Protein AF-A0A6J7IAM1-F1 (afdb_monomer_lite)

Radius of gyration: 19.01 Å; chains: 1; bounding box: 42×22×53 Å

Organism: NCBI:txid449393

pLDDT: mean 86.46, std 9.17, range [41.44, 95.38]

Sequence 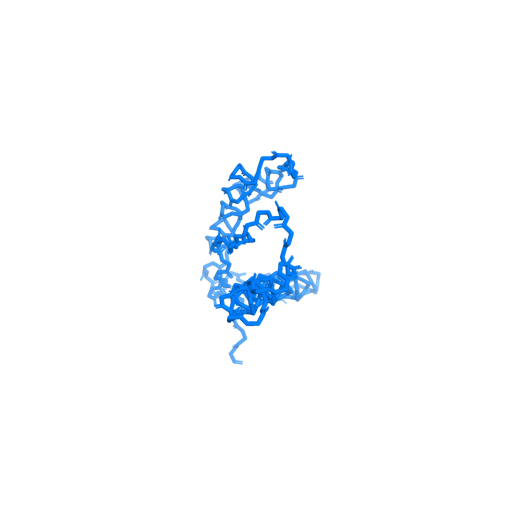(116 aa):
MLLADAAHRARMATDADDLARSHAESDLTAALDAALEYPDDVAEVRSVPSGAELLDELDAAIRRVELSRRFLNDAVRACRQVRGQRAARWFWLAGRTALPNSWEMDDTPPRGLSPR

Foldseek 3Di:
DQLVVLVVQLVPDDPVDLPSNQVSVQSNLVVQQVVQQDLVVLVVLCVDVVSVVVLVVVVVVLVVVVVVLVVQQVVLVVQVVVCPDPVCVVVVVVPPDDRDDRRDHDSDHHPNSDDD

Structure (mmCIF, N/CA/C/O backbone):
data_AF-A0A6J7IAM1-F1
#
_entry.id   AF-A0A6J7IAM1-F1
#
loop_
_atom_site.group_PDB
_atom_site.id
_atom_site.type_symbol
_atom_site.label_atom_id
_atom_site.label_alt_id
_atom_site.label_comp_id
_atom_site.label_asym_id
_atom_site.label_entity_id
_atom_site.label_seq_id
_atom_site.pdbx_PDB_ins_code
_atom_site.Cartn_x
_atom_site.Cartn_y
_atom_site.Cartn_z
_atom_site.occupancy
_atom_site.B_iso_or_equiv
_atom_site.auth_seq_id
_atom_site.auth_comp_id
_atom_site.auth_asym_id
_atom_site.auth_atom_id
_atom_site.pdbx_PDB_model_num
ATOM 1 N N . MET A 1 1 ? 17.248 7.797 -10.279 1.00 68.19 1 MET A N 1
ATOM 2 C CA . MET A 1 1 ? 17.534 8.517 -9.014 1.00 68.19 1 MET A CA 1
ATOM 3 C C . MET A 1 1 ? 16.286 8.610 -8.136 1.00 68.19 1 MET A C 1
ATOM 5 O O . MET A 1 1 ? 16.372 8.191 -6.995 1.00 68.19 1 MET A O 1
ATOM 9 N N . LEU A 1 2 ? 15.130 9.041 -8.665 1.00 88.50 2 LEU A N 1
ATOM 10 C CA . LEU A 1 2 ? 13.865 9.137 -7.910 1.00 88.50 2 LEU A CA 1
ATOM 11 C C . LEU A 1 2 ? 13.411 7.808 -7.264 1.00 88.50 2 LEU A C 1
ATOM 13 O O . LEU A 1 2 ? 13.169 7.771 -6.065 1.00 88.50 2 LEU A O 1
ATOM 17 N N . LEU A 1 3 ? 13.358 6.711 -8.032 1.00 89.94 3 LEU A N 1
ATOM 18 C CA . LEU A 1 3 ? 12.912 5.404 -7.524 1.00 89.94 3 LEU A CA 1
ATOM 19 C C . LEU A 1 3 ? 13.815 4.853 -6.408 1.00 89.94 3 LEU A C 1
ATOM 21 O O . LEU A 1 3 ? 13.327 4.383 -5.388 1.00 89.94 3 LEU A O 1
ATOM 25 N N . ALA A 1 4 ? 15.136 4.936 -6.585 1.00 92.62 4 ALA A N 1
ATOM 26 C CA . ALA A 1 4 ? 16.095 4.462 -5.588 1.00 92.62 4 ALA A CA 1
ATOM 27 C C . ALA A 1 4 ? 16.004 5.256 -4.272 1.00 92.62 4 ALA A C 1
ATOM 29 O O . ALA A 1 4 ? 16.098 4.669 -3.197 1.00 92.62 4 ALA A O 1
ATOM 30 N N . ASP A 1 5 ? 15.789 6.572 -4.356 1.00 94.38 5 ASP A N 1
ATOM 31 C CA . ASP A 1 5 ? 15.579 7.426 -3.186 1.00 94.38 5 ASP A CA 1
ATOM 32 C C . ASP A 1 5 ? 14.259 7.102 -2.470 1.00 94.38 5 ASP A C 1
ATOM 34 O O . ASP A 1 5 ? 14.254 6.899 -1.256 1.00 94.38 5 ASP A O 1
ATOM 38 N N . ALA A 1 6 ? 13.156 6.959 -3.213 1.00 93.50 6 ALA A N 1
ATOM 39 C CA . ALA A 1 6 ? 11.867 6.563 -2.647 1.00 93.50 6 ALA A CA 1
ATOM 40 C C . ALA A 1 6 ? 11.942 5.183 -1.966 1.00 93.50 6 ALA A C 1
ATOM 42 O O . ALA A 1 6 ? 11.474 5.019 -0.841 1.00 93.50 6 ALA A O 1
ATOM 43 N N . ALA A 1 7 ? 12.623 4.214 -2.588 1.00 93.06 7 ALA A N 1
ATOM 44 C CA . ALA A 1 7 ? 12.838 2.888 -2.011 1.00 93.06 7 ALA A CA 1
ATOM 45 C C . ALA A 1 7 ? 13.681 2.947 -0.731 1.00 93.06 7 ALA A C 1
ATOM 47 O O . ALA A 1 7 ? 13.387 2.261 0.251 1.00 93.06 7 ALA A O 1
ATOM 48 N N . HIS A 1 8 ? 14.718 3.789 -0.715 1.00 93.06 8 HIS A N 1
ATOM 49 C CA . HIS A 1 8 ? 15.528 4.002 0.476 1.00 93.06 8 HIS A CA 1
ATOM 50 C C . HIS A 1 8 ? 14.705 4.619 1.612 1.00 93.06 8 HIS A C 1
ATOM 52 O O . HIS A 1 8 ? 14.764 4.128 2.738 1.00 93.06 8 HIS A O 1
ATOM 58 N N . ARG A 1 9 ? 13.898 5.645 1.320 1.00 93.25 9 ARG A N 1
ATOM 59 C CA . ARG A 1 9 ? 13.021 6.294 2.304 1.00 93.25 9 ARG A CA 1
ATOM 60 C C . ARG A 1 9 ? 11.983 5.332 2.874 1.00 93.25 9 ARG A C 1
ATOM 62 O O . ARG A 1 9 ? 11.874 5.250 4.094 1.00 93.25 9 ARG A O 1
ATOM 69 N N . ALA A 1 10 ? 11.303 4.557 2.029 1.00 91.69 10 ALA A N 1
ATOM 70 C CA . ALA A 1 10 ? 10.359 3.530 2.473 1.00 91.69 10 ALA A CA 1
ATOM 71 C C . ALA A 1 10 ? 11.033 2.499 3.394 1.00 91.69 10 ALA A C 1
ATOM 73 O O . ALA A 1 10 ? 10.507 2.170 4.450 1.00 91.69 10 ALA A O 1
ATOM 74 N N . ARG A 1 11 ? 12.251 2.053 3.056 1.00 91.06 11 ARG A N 1
ATOM 75 C CA . ARG A 1 11 ? 13.019 1.102 3.878 1.00 91.06 11 ARG A CA 1
ATOM 76 C C . ARG A 1 11 ? 13.474 1.675 5.224 1.00 91.06 11 ARG A C 1
ATOM 78 O O . ARG A 1 11 ? 13.660 0.914 6.170 1.00 91.06 11 ARG A O 1
ATOM 85 N N . MET A 1 12 ? 13.741 2.977 5.292 1.00 93.06 12 MET A N 1
ATOM 86 C CA . MET A 1 12 ? 14.212 3.646 6.509 1.00 93.06 12 MET A CA 1
ATOM 87 C C . MET A 1 12 ? 13.072 4.106 7.421 1.00 93.06 12 MET A C 1
ATOM 89 O O . MET A 1 12 ? 13.330 4.442 8.579 1.00 93.06 12 MET A O 1
ATOM 93 N N . ALA A 1 13 ? 11.831 4.128 6.930 1.00 90.31 13 ALA A N 1
ATOM 94 C CA . ALA A 1 13 ? 10.676 4.419 7.758 1.00 90.31 13 ALA A CA 1
ATOM 95 C C . ALA A 1 13 ? 10.522 3.347 8.849 1.00 90.31 13 ALA A C 1
ATOM 97 O O . ALA A 1 13 ? 10.632 2.149 8.598 1.00 90.31 13 ALA A O 1
ATOM 98 N N . THR A 1 14 ? 10.312 3.790 10.087 1.00 81.94 14 THR A N 1
ATOM 99 C CA . THR A 1 14 ? 10.241 2.902 11.257 1.00 81.94 14 THR A CA 1
ATOM 100 C C . THR A 1 14 ? 8.801 2.659 11.678 1.00 81.94 14 THR A C 1
ATOM 102 O O . THR A 1 14 ? 7.950 3.526 11.496 1.00 81.94 14 THR A O 1
ATOM 105 N N . ASP A 1 15 ? 8.555 1.541 12.361 1.00 77.50 15 ASP A N 1
ATOM 106 C CA . ASP A 1 15 ? 7.225 1.212 12.889 1.00 77.50 15 ASP A CA 1
ATOM 107 C C . ASP A 1 15 ? 6.755 2.107 14.045 1.00 77.50 15 ASP A C 1
ATOM 109 O O . ASP A 1 15 ? 5.633 1.965 14.524 1.00 77.50 15 ASP A O 1
ATOM 113 N N . ALA A 1 16 ? 7.604 3.023 14.516 1.00 82.12 16 ALA A N 1
ATOM 114 C CA . ALA A 1 16 ? 7.255 3.968 15.570 1.00 82.12 16 ALA A CA 1
ATOM 115 C C . ALA A 1 16 ? 6.375 5.128 15.071 1.00 82.12 16 ALA A C 1
ATOM 117 O O . ALA A 1 16 ? 5.698 5.757 15.885 1.00 82.12 16 ALA A O 1
ATOM 118 N N . ASP A 1 17 ? 6.387 5.413 13.764 1.00 86.06 17 ASP A N 1
ATOM 119 C CA . ASP A 1 17 ? 5.589 6.469 13.139 1.00 86.06 17 ASP A CA 1
ATOM 120 C C . ASP A 1 17 ? 4.838 5.913 11.924 1.00 86.06 17 ASP A C 1
ATOM 122 O O . ASP A 1 17 ? 5.306 5.942 10.782 1.00 86.06 17 ASP A O 1
ATOM 126 N N . ASP A 1 18 ? 3.646 5.391 12.205 1.00 84.25 18 ASP A N 1
ATOM 127 C CA . ASP A 1 18 ? 2.734 4.821 11.216 1.00 84.25 18 ASP A CA 1
ATOM 128 C C . ASP A 1 18 ? 2.402 5.807 10.082 1.00 84.25 18 ASP A C 1
ATOM 130 O O . ASP A 1 18 ? 2.294 5.402 8.925 1.00 84.25 18 ASP A O 1
ATOM 134 N N . LEU A 1 19 ? 2.264 7.104 10.377 1.00 85.25 19 LEU A N 1
ATOM 135 C CA . LEU A 1 19 ? 1.922 8.099 9.360 1.00 85.25 19 LEU A CA 1
ATOM 136 C C . LEU A 1 19 ? 3.108 8.343 8.422 1.00 85.25 19 LEU A C 1
ATOM 138 O O . LEU A 1 19 ? 2.946 8.320 7.202 1.00 85.25 19 LEU A O 1
ATOM 142 N N . ALA A 1 20 ? 4.308 8.532 8.977 1.00 87.69 20 ALA A N 1
ATOM 143 C CA . ALA A 1 20 ? 5.515 8.705 8.173 1.00 87.69 20 ALA A CA 1
ATOM 144 C C . ALA A 1 20 ? 5.812 7.471 7.308 1.00 87.69 20 ALA A C 1
ATOM 146 O O . ALA A 1 20 ? 6.188 7.622 6.144 1.00 87.69 20 ALA A O 1
ATOM 147 N N . ARG A 1 21 ? 5.597 6.261 7.844 1.00 88.88 21 ARG A N 1
ATOM 148 C CA . ARG A 1 21 ? 5.732 5.013 7.080 1.00 88.88 21 ARG A CA 1
ATOM 149 C C . ARG A 1 21 ? 4.736 4.948 5.924 1.00 88.88 21 ARG A C 1
ATOM 151 O O . ARG A 1 21 ? 5.163 4.746 4.793 1.00 88.88 21 ARG A O 1
ATOM 158 N N . SER A 1 22 ? 3.452 5.209 6.178 1.00 87.19 22 SER A N 1
ATOM 159 C CA . SER A 1 22 ? 2.410 5.232 5.136 1.00 87.19 22 SER A CA 1
ATOM 160 C C . SER A 1 22 ? 2.747 6.205 3.997 1.00 87.19 22 SER A C 1
ATOM 162 O O . SER A 1 22 ? 2.622 5.852 2.823 1.00 87.19 22 SER A O 1
ATOM 164 N N . HIS A 1 23 ? 3.250 7.403 4.319 1.00 89.25 23 HIS A N 1
ATOM 165 C CA . HIS A 1 23 ? 3.678 8.370 3.307 1.00 89.25 23 HIS A CA 1
ATOM 166 C C . HIS A 1 23 ? 4.890 7.894 2.501 1.00 89.25 23 HIS A C 1
ATOM 168 O O . HIS A 1 23 ? 4.868 7.969 1.276 1.00 89.25 23 HIS A O 1
ATOM 174 N N . ALA A 1 24 ? 5.932 7.388 3.164 1.00 91.56 24 ALA A N 1
ATOM 175 C CA . ALA A 1 24 ? 7.137 6.920 2.482 1.00 91.56 24 ALA A CA 1
ATOM 176 C C . ALA A 1 24 ? 6.859 5.718 1.563 1.00 91.56 24 ALA A C 1
ATOM 178 O O . ALA A 1 24 ? 7.423 5.630 0.473 1.00 91.56 24 ALA A O 1
ATOM 179 N N . GLU A 1 25 ? 5.980 4.809 1.984 1.00 90.25 25 GLU A N 1
ATOM 180 C CA . GLU A 1 25 ? 5.550 3.672 1.169 1.00 90.25 25 GLU A CA 1
ATOM 181 C C . GLU A 1 25 ? 4.659 4.116 -0.007 1.00 90.25 25 GLU A C 1
ATOM 183 O O . GLU A 1 25 ? 4.864 3.651 -1.126 1.00 90.25 25 GLU A O 1
ATOM 188 N N . SER A 1 26 ? 3.748 5.077 0.195 1.00 90.81 26 SER A N 1
ATOM 189 C CA . SER A 1 26 ? 2.925 5.637 -0.894 1.00 90.81 26 SER A CA 1
ATOM 190 C C . SER A 1 26 ? 3.770 6.372 -1.946 1.00 90.81 26 SER A C 1
ATOM 192 O O . SER A 1 26 ? 3.539 6.222 -3.146 1.00 90.81 26 SER A O 1
ATOM 194 N N . ASP A 1 27 ? 4.790 7.122 -1.516 1.00 92.00 27 ASP A N 1
ATOM 195 C CA . ASP A 1 27 ? 5.767 7.759 -2.409 1.00 92.00 27 ASP A CA 1
ATOM 196 C C . ASP A 1 27 ? 6.521 6.725 -3.261 1.00 92.00 27 ASP A C 1
ATOM 198 O O . ASP A 1 27 ? 6.809 6.970 -4.435 1.00 92.00 27 ASP A O 1
ATOM 202 N N . LEU A 1 28 ? 6.855 5.565 -2.680 1.00 92.69 28 LEU A N 1
ATOM 203 C CA . LEU A 1 28 ? 7.485 4.466 -3.409 1.00 92.69 28 LEU A CA 1
ATOM 204 C C . LEU A 1 28 ? 6.536 3.879 -4.458 1.00 92.69 28 LEU A C 1
ATOM 206 O O . LEU A 1 28 ? 6.976 3.679 -5.591 1.00 92.69 28 LEU A O 1
ATOM 210 N N . THR A 1 29 ? 5.261 3.651 -4.125 1.00 91.31 29 THR A N 1
ATOM 211 C CA . THR A 1 29 ? 4.261 3.209 -5.113 1.00 91.31 29 THR A CA 1
ATOM 212 C C . THR A 1 29 ? 4.178 4.202 -6.272 1.00 91.31 29 THR A C 1
ATOM 214 O O . THR A 1 29 ? 4.313 3.803 -7.424 1.00 91.31 29 THR A O 1
ATOM 217 N N . ALA A 1 30 ? 4.079 5.504 -5.987 1.00 91.12 30 ALA A N 1
ATOM 218 C CA . ALA A 1 30 ? 4.029 6.535 -7.025 1.00 91.12 30 ALA A CA 1
ATOM 219 C C . ALA A 1 30 ? 5.297 6.562 -7.902 1.00 91.12 30 ALA A C 1
ATOM 221 O O . ALA A 1 30 ? 5.226 6.768 -9.115 1.00 91.12 30 ALA A O 1
ATOM 222 N N . ALA A 1 31 ? 6.473 6.338 -7.307 1.00 93.38 31 ALA A N 1
ATOM 223 C CA . ALA A 1 31 ? 7.727 6.260 -8.049 1.00 93.38 31 ALA A CA 1
ATOM 224 C C . ALA A 1 31 ? 7.820 4.999 -8.926 1.00 93.38 31 ALA A C 1
ATOM 226 O O . ALA A 1 31 ? 8.391 5.070 -10.016 1.00 93.38 31 ALA A O 1
ATOM 227 N N . LEU A 1 32 ? 7.278 3.864 -8.469 1.00 92.00 32 LEU A N 1
ATOM 228 C CA . LEU A 1 32 ? 7.162 2.635 -9.261 1.00 92.00 32 LEU A CA 1
ATOM 229 C C . LEU A 1 32 ? 6.187 2.819 -10.425 1.00 92.00 32 LEU A C 1
ATOM 231 O O . LEU A 1 32 ? 6.522 2.444 -11.546 1.00 92.00 32 LEU A O 1
ATOM 235 N N . ASP A 1 33 ? 5.045 3.460 -10.181 1.00 90.69 33 ASP A N 1
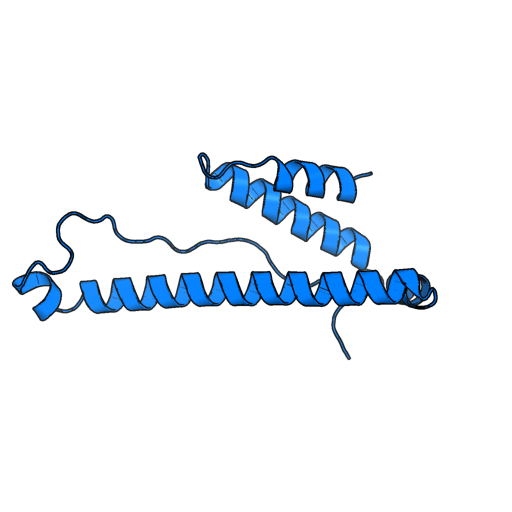ATOM 236 C CA . ASP A 1 33 ? 4.060 3.802 -11.209 1.00 90.69 33 ASP A CA 1
ATOM 237 C C . ASP A 1 33 ? 4.651 4.665 -12.315 1.00 90.69 33 ASP A C 1
ATOM 239 O O . ASP A 1 33 ? 4.513 4.338 -13.492 1.00 90.69 33 ASP A O 1
ATOM 243 N N . ALA A 1 34 ? 5.380 5.718 -11.947 1.00 91.12 34 ALA A N 1
ATOM 244 C CA . ALA A 1 34 ? 6.055 6.571 -12.916 1.00 91.12 34 ALA A CA 1
ATOM 245 C C . ALA A 1 34 ? 7.187 5.839 -13.662 1.00 91.12 34 ALA A C 1
ATOM 247 O O . ALA A 1 34 ? 7.408 6.082 -14.845 1.00 91.12 34 ALA A O 1
ATOM 248 N N . ALA A 1 35 ? 7.921 4.948 -12.986 1.00 90.62 35 ALA A N 1
ATOM 249 C CA . ALA A 1 35 ? 9.024 4.204 -13.597 1.00 90.62 35 ALA A CA 1
ATOM 250 C C . ALA A 1 35 ? 8.553 3.097 -14.556 1.00 90.62 35 ALA A C 1
ATOM 252 O O . ALA A 1 35 ? 9.309 2.703 -15.439 1.00 90.62 35 ALA A O 1
ATOM 253 N N . LEU A 1 36 ? 7.336 2.586 -14.367 1.00 90.31 36 LEU A N 1
ATOM 254 C CA . LEU A 1 36 ? 6.768 1.450 -15.101 1.00 90.31 36 LEU A CA 1
ATOM 255 C C . LEU A 1 36 ? 5.488 1.853 -15.853 1.00 90.31 36 LEU A C 1
ATOM 257 O O . LEU A 1 36 ? 4.610 1.023 -16.106 1.00 90.31 36 LEU A O 1
ATOM 261 N N . GLU A 1 37 ? 5.379 3.139 -16.198 1.00 89.19 37 GLU A N 1
ATOM 262 C CA . GLU A 1 37 ? 4.224 3.720 -16.884 1.00 89.19 37 GLU A CA 1
ATOM 263 C C . GLU A 1 37 ? 4.078 3.164 -18.308 1.00 89.19 37 GLU A C 1
ATOM 265 O O . GLU A 1 37 ? 2.973 2.800 -18.725 1.00 89.19 37 GLU A O 1
ATOM 270 N N . TYR A 1 38 ? 5.191 3.076 -19.045 1.00 89.00 38 TYR A N 1
ATOM 271 C CA . TYR A 1 38 ? 5.208 2.735 -20.467 1.00 89.00 38 TYR A CA 1
ATOM 272 C C . TYR A 1 38 ? 5.470 1.236 -20.685 1.00 89.00 38 TYR A C 1
ATOM 274 O O . TYR A 1 38 ? 6.543 0.740 -20.341 1.00 89.00 38 TYR A O 1
ATOM 282 N N . PRO A 1 39 ? 4.530 0.490 -21.300 1.00 87.31 39 PRO A N 1
ATOM 283 C CA . PRO A 1 39 ? 4.699 -0.945 -21.541 1.00 87.31 39 PRO A CA 1
ATOM 284 C C . PRO A 1 39 ? 5.882 -1.294 -22.448 1.00 87.31 39 PRO A C 1
ATOM 286 O O . PRO A 1 39 ? 6.453 -2.371 -22.299 1.00 87.31 39 PRO A O 1
ATOM 289 N N . ASP A 1 40 ? 6.245 -0.404 -23.374 1.00 89.12 40 ASP A N 1
ATOM 290 C CA . ASP A 1 40 ? 7.365 -0.623 -24.294 1.00 89.12 40 ASP A CA 1
ATOM 291 C C . ASP A 1 40 ? 8.710 -0.612 -23.544 1.00 89.12 40 ASP A C 1
ATOM 293 O O . ASP A 1 40 ? 9.531 -1.504 -23.758 1.00 89.12 40 ASP A O 1
ATOM 297 N N . ASP A 1 41 ? 8.887 0.298 -22.579 1.00 89.75 41 ASP A N 1
ATOM 298 C CA . ASP A 1 41 ? 10.073 0.349 -21.709 1.00 89.75 41 ASP A CA 1
ATOM 299 C C . ASP A 1 41 ? 10.164 -0.913 -20.833 1.00 89.75 41 ASP A C 1
ATOM 301 O O . ASP A 1 41 ? 11.226 -1.520 -20.675 1.00 89.75 41 ASP A O 1
ATOM 305 N N . VAL A 1 42 ? 9.026 -1.371 -20.297 1.00 90.62 42 VAL A N 1
ATOM 306 C CA . VAL A 1 42 ? 8.961 -2.620 -19.521 1.00 90.62 42 VAL A CA 1
ATOM 307 C C . VAL A 1 42 ? 9.284 -3.831 -20.401 1.00 90.62 42 VAL A C 1
ATOM 309 O O . VAL A 1 42 ? 9.960 -4.758 -19.950 1.00 90.62 42 VAL A O 1
ATOM 312 N N . ALA A 1 43 ? 8.837 -3.839 -21.660 1.00 90.44 43 ALA A N 1
ATOM 313 C CA . ALA A 1 43 ? 9.152 -4.896 -22.615 1.00 90.44 43 ALA A CA 1
ATOM 314 C C . ALA A 1 43 ? 10.648 -4.925 -22.968 1.00 90.44 43 ALA A C 1
ATOM 316 O O . ALA A 1 43 ? 11.219 -6.012 -23.079 1.00 90.44 43 ALA A O 1
ATOM 317 N N . GLU A 1 44 ? 11.298 -3.763 -23.079 1.00 92.69 44 GLU A N 1
ATOM 318 C CA . GLU A 1 44 ? 12.750 -3.665 -23.256 1.00 92.69 44 GLU A CA 1
ATOM 319 C C . GLU A 1 44 ? 13.490 -4.282 -22.063 1.00 92.69 44 GLU A C 1
ATOM 321 O O . GLU A 1 44 ? 14.348 -5.147 -22.253 1.00 92.69 44 GLU A O 1
ATOM 326 N N . VAL A 1 45 ? 13.104 -3.942 -20.829 1.00 91.06 45 VAL A N 1
ATOM 327 C CA . VAL A 1 45 ? 13.691 -4.544 -19.619 1.00 91.06 45 VAL A CA 1
ATOM 328 C C . VAL A 1 45 ? 13.447 -6.057 -19.575 1.00 91.06 45 VAL A C 1
ATOM 330 O O . VAL A 1 45 ? 14.368 -6.823 -19.291 1.00 91.06 45 VAL A O 1
ATOM 333 N N . ARG A 1 46 ? 12.236 -6.510 -19.920 1.00 93.12 46 ARG A N 1
ATOM 334 C CA . ARG A 1 46 ? 11.870 -7.936 -19.969 1.00 93.12 46 ARG A CA 1
ATOM 335 C C . ARG A 1 46 ? 12.621 -8.710 -21.062 1.00 93.12 46 ARG A C 1
ATOM 337 O O . ARG A 1 46 ? 12.727 -9.929 -20.969 1.00 93.12 46 ARG A O 1
ATOM 344 N N . SER A 1 47 ? 13.153 -8.039 -22.086 1.00 93.75 47 SER A N 1
ATOM 345 C CA . SER A 1 47 ? 13.931 -8.688 -23.154 1.00 93.75 47 SER A CA 1
ATOM 346 C C . SER A 1 47 ? 15.292 -9.214 -22.678 1.00 93.75 47 SER A C 1
ATOM 348 O O . SER A 1 47 ? 15.852 -10.133 -23.280 1.00 93.75 47 SER A O 1
ATOM 350 N N . VAL A 1 48 ? 15.809 -8.671 -21.571 1.00 95.38 48 VAL A N 1
ATOM 351 C CA . VAL A 1 48 ? 17.041 -9.130 -20.927 1.00 95.38 48 VAL A CA 1
ATOM 352 C C . VAL A 1 48 ? 16.684 -10.169 -19.855 1.00 95.38 48 VAL A C 1
ATOM 354 O O . VAL A 1 48 ? 15.855 -9.867 -18.997 1.00 95.38 48 VAL A O 1
ATOM 357 N N . PRO A 1 49 ? 17.321 -11.359 -19.816 1.00 90.94 49 PRO A N 1
ATOM 358 C CA . PRO A 1 49 ? 16.971 -12.416 -18.859 1.00 90.94 49 PRO A CA 1
ATOM 359 C C . PRO A 1 49 ? 16.946 -11.959 -17.394 1.00 90.94 49 PRO A C 1
ATOM 361 O O . PRO A 1 49 ? 15.976 -12.207 -16.686 1.00 90.94 49 PRO A O 1
ATOM 364 N N . SER A 1 50 ? 17.958 -11.203 -16.959 1.00 94.25 50 SER A N 1
ATOM 365 C CA . SER A 1 50 ? 18.006 -10.651 -15.599 1.00 94.25 50 SER A CA 1
ATOM 366 C C . SER A 1 50 ? 16.918 -9.606 -15.337 1.00 94.25 50 SER A C 1
ATOM 368 O O . SER A 1 50 ? 16.489 -9.437 -14.203 1.00 94.25 50 SER A O 1
ATOM 370 N N . GLY A 1 51 ? 16.482 -8.877 -16.367 1.00 92.25 51 GLY A N 1
ATOM 371 C CA . GLY A 1 51 ? 15.392 -7.910 -16.251 1.00 92.25 51 GLY A CA 1
ATOM 372 C C . GLY A 1 51 ? 14.035 -8.598 -16.122 1.00 92.25 51 GLY A C 1
ATOM 373 O O . GLY A 1 51 ? 13.225 -8.184 -15.299 1.00 92.25 51 GLY A O 1
ATOM 374 N N . ALA A 1 52 ? 13.811 -9.689 -16.859 1.00 92.00 52 ALA A N 1
ATOM 375 C CA . ALA A 1 52 ? 12.612 -10.511 -16.715 1.00 92.00 52 ALA A CA 1
ATOM 376 C C . ALA A 1 52 ? 12.478 -11.091 -15.297 1.00 92.00 52 ALA A C 1
ATOM 378 O O . ALA A 1 52 ? 11.424 -10.945 -14.684 1.00 92.00 52 ALA A O 1
ATOM 379 N N . GLU A 1 53 ? 13.555 -11.669 -14.754 1.00 93.75 53 GLU A N 1
ATOM 380 C CA . GLU A 1 53 ? 13.570 -12.218 -13.389 1.00 93.75 53 GLU A CA 1
ATOM 381 C C . GLU A 1 53 ? 13.239 -11.151 -12.332 1.00 93.75 53 GLU A C 1
ATOM 383 O O . GLU A 1 53 ? 12.411 -11.386 -11.452 1.00 93.75 53 GLU A O 1
ATOM 388 N N . LEU A 1 54 ? 13.826 -9.953 -12.450 1.00 93.62 54 LEU A N 1
ATOM 389 C CA . LEU A 1 54 ? 13.563 -8.841 -11.531 1.00 93.62 54 LEU A CA 1
ATOM 390 C C . LEU A 1 54 ? 12.123 -8.321 -11.623 1.00 93.62 54 LEU A C 1
ATOM 392 O O . LEU A 1 54 ? 11.529 -7.982 -10.600 1.00 93.62 54 LEU A O 1
ATOM 396 N N . LEU A 1 55 ? 11.552 -8.243 -12.829 1.00 93.62 55 LEU A N 1
ATOM 397 C CA . LEU A 1 55 ? 10.165 -7.810 -13.022 1.00 93.62 55 LEU A CA 1
ATOM 398 C C . LEU A 1 55 ? 9.169 -8.823 -12.450 1.00 93.62 55 LEU A C 1
ATOM 400 O O . LEU A 1 55 ? 8.164 -8.420 -11.867 1.00 93.62 55 LEU A O 1
ATOM 404 N N . ASP A 1 56 ? 9.448 -10.119 -12.584 1.00 92.75 56 ASP A N 1
ATOM 405 C CA . ASP A 1 56 ? 8.597 -11.171 -12.028 1.00 92.75 56 ASP A CA 1
ATOM 406 C C . ASP A 1 56 ? 8.686 -11.206 -10.486 1.00 92.75 56 ASP A C 1
ATOM 408 O O . ASP A 1 56 ? 7.666 -11.366 -9.808 1.00 92.75 56 ASP A O 1
ATOM 412 N N . GLU A 1 57 ? 9.873 -10.981 -9.906 1.00 94.31 57 GLU A N 1
ATOM 413 C CA . GLU A 1 57 ? 10.031 -10.810 -8.453 1.00 94.31 57 GLU A CA 1
ATOM 414 C C . GLU A 1 57 ? 9.279 -9.570 -7.944 1.00 94.31 57 GLU A C 1
ATOM 416 O O . GLU A 1 57 ? 8.598 -9.629 -6.913 1.00 94.31 57 GLU A O 1
ATOM 421 N N . LEU A 1 58 ? 9.355 -8.459 -8.682 1.00 93.12 58 LEU A N 1
ATOM 422 C CA . LEU A 1 58 ? 8.637 -7.231 -8.357 1.00 93.12 58 LEU A CA 1
ATOM 423 C C . LEU A 1 58 ? 7.114 -7.432 -8.406 1.00 93.12 58 LEU A C 1
ATOM 425 O O . LEU A 1 58 ? 6.432 -7.036 -7.460 1.00 93.12 58 LEU A O 1
ATOM 429 N N . ASP A 1 59 ? 6.576 -8.085 -9.443 1.00 91.50 59 ASP A N 1
ATOM 430 C CA . ASP A 1 59 ? 5.139 -8.396 -9.540 1.00 91.50 59 ASP A CA 1
ATOM 431 C C . ASP A 1 59 ? 4.678 -9.268 -8.361 1.00 91.50 59 ASP A C 1
ATOM 433 O O . ASP A 1 59 ? 3.674 -8.976 -7.704 1.00 91.50 59 ASP A O 1
ATOM 437 N N . ALA A 1 60 ? 5.453 -10.300 -8.013 1.00 92.50 60 ALA A N 1
ATOM 438 C CA . ALA A 1 60 ? 5.161 -11.143 -6.857 1.00 92.50 60 ALA A CA 1
ATOM 439 C C . ALA A 1 60 ? 5.165 -10.346 -5.537 1.00 92.50 60 ALA A C 1
ATOM 441 O O . ALA A 1 60 ? 4.306 -10.565 -4.672 1.00 92.50 60 ALA A O 1
ATOM 442 N N . ALA A 1 61 ? 6.104 -9.409 -5.371 1.00 91.94 61 ALA A N 1
ATOM 443 C CA . ALA A 1 61 ? 6.178 -8.548 -4.197 1.00 91.94 61 ALA A CA 1
ATOM 444 C C . ALA A 1 61 ? 4.975 -7.596 -4.101 1.00 91.94 61 ALA A C 1
ATOM 446 O O . ALA A 1 61 ? 4.364 -7.520 -3.031 1.00 91.94 61 ALA A O 1
ATOM 447 N N . ILE A 1 62 ? 4.597 -6.938 -5.203 1.00 90.56 6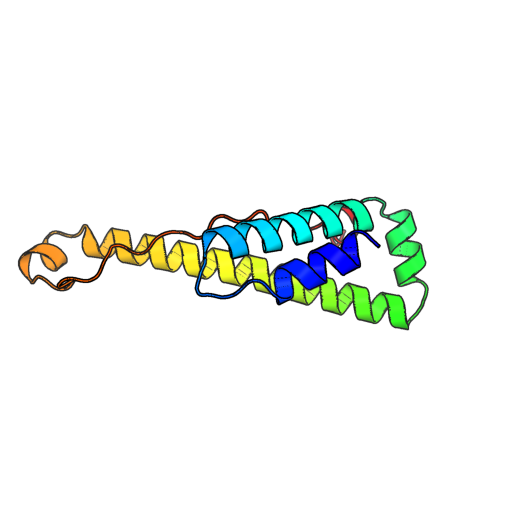2 ILE A N 1
ATOM 448 C CA . ILE A 1 62 ? 3.443 -6.024 -5.269 1.00 90.56 62 ILE A CA 1
ATOM 449 C C . ILE A 1 62 ? 2.156 -6.770 -4.900 1.00 90.56 62 ILE A C 1
ATOM 451 O O . ILE A 1 62 ? 1.445 -6.359 -3.980 1.00 90.56 62 ILE A O 1
ATOM 455 N N . ARG A 1 63 ? 1.905 -7.937 -5.510 1.00 89.88 63 ARG A N 1
ATOM 456 C CA . ARG A 1 63 ? 0.728 -8.768 -5.188 1.00 89.88 63 ARG A CA 1
ATOM 457 C C . ARG A 1 63 ? 0.673 -9.169 -3.719 1.00 89.88 63 ARG A C 1
ATOM 459 O O . ARG A 1 63 ? -0.397 -9.203 -3.112 1.00 89.88 63 ARG A O 1
ATOM 466 N N . ARG A 1 64 ? 1.820 -9.502 -3.122 1.00 91.75 64 ARG A N 1
ATOM 467 C CA . ARG A 1 64 ? 1.885 -9.869 -1.701 1.00 91.75 64 ARG A CA 1
ATOM 468 C C . ARG A 1 64 ? 1.521 -8.689 -0.798 1.00 91.75 64 ARG A C 1
ATOM 470 O O . ARG A 1 64 ? 0.853 -8.908 0.214 1.00 91.75 64 ARG A O 1
ATOM 477 N N . VAL A 1 65 ? 1.944 -7.472 -1.140 1.00 88.94 65 VAL A N 1
ATOM 478 C CA . VAL A 1 65 ? 1.594 -6.251 -0.393 1.00 88.94 65 VAL A CA 1
ATOM 479 C C . VAL A 1 65 ? 0.092 -5.980 -0.485 1.00 88.94 65 VAL A C 1
ATOM 481 O O . VAL A 1 65 ? -0.552 -5.837 0.558 1.00 88.94 65 VAL A O 1
ATOM 484 N N . GLU A 1 66 ? -0.479 -6.035 -1.691 1.00 87.12 66 GLU A N 1
ATOM 485 C CA . GLU A 1 66 ? -1.919 -5.854 -1.923 1.00 87.12 66 GLU A CA 1
ATOM 486 C C . GLU A 1 66 ? -2.754 -6.840 -1.085 1.00 87.12 66 GLU A C 1
ATOM 488 O O . GLU A 1 66 ? -3.654 -6.455 -0.326 1.00 87.12 66 GLU A O 1
ATOM 493 N N . LEU A 1 67 ? -2.409 -8.132 -1.149 1.00 89.38 67 LEU A N 1
ATOM 494 C CA . LEU A 1 67 ? -3.089 -9.176 -0.380 1.00 89.38 67 LEU A CA 1
ATOM 495 C C . LEU A 1 67 ? -2.971 -8.947 1.130 1.00 89.38 67 LEU A C 1
ATOM 497 O O . LEU A 1 67 ? -3.957 -9.087 1.855 1.00 89.38 67 LEU A O 1
ATOM 501 N N . SER A 1 68 ? -1.785 -8.573 1.611 1.00 90.00 68 SER A N 1
ATOM 502 C CA . SER A 1 68 ? -1.540 -8.339 3.039 1.00 90.00 68 SER A CA 1
ATOM 503 C C . SER A 1 68 ? -2.378 -7.176 3.572 1.00 90.00 68 SER A C 1
ATOM 505 O O . SER A 1 68 ? -3.018 -7.310 4.620 1.00 90.00 68 SER A O 1
ATOM 507 N N . ARG A 1 69 ? -2.454 -6.063 2.828 1.00 85.69 69 ARG A N 1
ATOM 508 C CA . ARG A 1 69 ? -3.301 -4.914 3.183 1.00 85.69 69 ARG A CA 1
ATOM 509 C C . ARG A 1 69 ? -4.776 -5.301 3.215 1.00 85.69 69 ARG A C 1
ATOM 511 O O . ARG A 1 69 ? -5.494 -4.935 4.149 1.00 85.69 69 ARG A O 1
ATOM 518 N N . ARG A 1 70 ? -5.237 -6.068 2.223 1.00 88.38 70 ARG A N 1
ATOM 519 C CA . ARG A 1 70 ? -6.624 -6.544 2.167 1.00 88.38 70 ARG A CA 1
ATOM 520 C C . ARG A 1 70 ? -6.964 -7.437 3.360 1.00 88.38 70 ARG A C 1
ATOM 522 O O . ARG A 1 70 ? -7.974 -7.190 4.017 1.00 88.38 70 ARG A O 1
ATOM 529 N N . PHE A 1 71 ? -6.098 -8.393 3.701 1.00 89.81 71 PHE A N 1
ATOM 530 C CA . PHE A 1 71 ? -6.282 -9.250 4.875 1.00 89.81 71 PHE A CA 1
ATOM 531 C C . PHE A 1 71 ? -6.313 -8.460 6.183 1.00 89.81 71 PHE A C 1
ATOM 533 O O . PHE A 1 71 ? -7.181 -8.712 7.020 1.00 89.81 71 PHE A O 1
ATOM 540 N N . LEU A 1 72 ? -5.415 -7.485 6.353 1.00 87.25 72 LEU A N 1
ATOM 541 C CA . LEU A 1 72 ? -5.421 -6.609 7.524 1.00 87.25 72 LEU A CA 1
ATOM 542 C C . LEU A 1 72 ? -6.752 -5.859 7.634 1.00 87.25 72 LEU A C 1
ATOM 544 O O . LEU A 1 72 ? -7.401 -5.886 8.680 1.00 87.25 72 LEU A O 1
ATOM 548 N N . ASN A 1 73 ? -7.196 -5.232 6.546 1.00 88.94 73 ASN A N 1
ATOM 549 C CA . ASN A 1 73 ? -8.436 -4.464 6.533 1.00 88.94 73 ASN A CA 1
ATOM 550 C C . ASN A 1 73 ? -9.671 -5.343 6.781 1.00 88.94 73 ASN A C 1
ATOM 552 O O . ASN A 1 73 ? -10.575 -4.939 7.518 1.00 88.94 73 ASN A O 1
ATOM 556 N N . ASP A 1 74 ? -9.701 -6.559 6.243 1.00 91.19 74 ASP A N 1
ATOM 557 C CA . ASP A 1 74 ? -10.784 -7.508 6.495 1.00 91.19 74 ASP A CA 1
ATOM 558 C C . ASP A 1 74 ? -10.779 -8.008 7.948 1.00 91.19 74 ASP A C 1
ATOM 560 O O . ASP A 1 74 ? -11.839 -8.079 8.576 1.00 91.19 74 ASP A O 1
ATOM 564 N N . ALA A 1 75 ? -9.604 -8.236 8.543 1.00 90.62 75 ALA A N 1
ATOM 565 C CA . ALA A 1 75 ? -9.476 -8.559 9.964 1.00 90.62 75 ALA A CA 1
ATOM 566 C C . ALA A 1 75 ? -9.948 -7.403 10.867 1.00 90.62 75 ALA A C 1
ATOM 568 O O . ALA A 1 75 ? -10.676 -7.628 11.840 1.00 90.62 75 ALA A O 1
ATOM 569 N N . VAL A 1 76 ? -9.602 -6.154 10.529 1.00 90.69 76 VAL A N 1
ATOM 570 C CA . VAL A 1 76 ? -10.077 -4.946 11.229 1.00 90.69 76 VAL A CA 1
ATOM 571 C C . VAL A 1 76 ? -11.603 -4.854 11.161 1.00 90.69 76 VAL A C 1
ATOM 573 O O . VAL A 1 76 ? -12.251 -4.627 12.187 1.00 90.69 76 VAL A O 1
ATOM 576 N N . ARG A 1 77 ? -12.198 -5.064 9.978 1.00 90.75 77 ARG A N 1
ATOM 577 C CA . ARG A 1 77 ? -13.658 -5.059 9.781 1.00 90.75 77 ARG A CA 1
ATOM 578 C C . ARG A 1 77 ? -14.340 -6.153 10.598 1.00 90.75 77 ARG A C 1
ATOM 580 O O . ARG A 1 77 ? -15.276 -5.848 11.337 1.00 90.75 77 ARG A O 1
ATOM 587 N N . ALA A 1 78 ? -13.844 -7.387 10.527 1.00 90.44 78 ALA A N 1
ATOM 588 C CA . ALA A 1 78 ? -14.376 -8.513 11.291 1.00 90.44 78 ALA A CA 1
ATOM 589 C C . ALA A 1 78 ? -14.300 -8.252 12.805 1.00 90.44 78 ALA A C 1
ATOM 591 O O . ALA A 1 78 ? -15.285 -8.433 13.523 1.00 90.44 78 ALA A O 1
ATOM 592 N N . CYS A 1 79 ? -13.167 -7.735 13.292 1.00 89.38 79 CYS A N 1
ATOM 593 C CA . CYS A 1 79 ? -12.995 -7.374 14.698 1.00 89.38 79 CYS A CA 1
ATOM 594 C C . CYS A 1 79 ? -13.989 -6.286 15.133 1.00 89.38 79 CYS A C 1
ATOM 596 O O . CYS A 1 79 ? -14.668 -6.431 16.155 1.00 89.38 79 CYS A O 1
ATOM 598 N N . ARG A 1 80 ? -14.139 -5.217 14.341 1.00 90.69 80 ARG A N 1
ATOM 599 C CA . ARG A 1 80 ? -15.110 -4.143 14.609 1.00 90.69 80 ARG A CA 1
ATOM 600 C C . ARG A 1 80 ? -16.547 -4.671 14.629 1.00 90.69 80 ARG A C 1
ATOM 602 O O . ARG A 1 80 ? -17.301 -4.325 15.539 1.00 90.69 80 ARG A O 1
ATOM 609 N N . GLN A 1 81 ? -16.908 -5.549 13.694 1.00 91.06 81 GLN A N 1
ATOM 610 C CA . GLN A 1 81 ? -18.227 -6.180 13.643 1.00 91.06 8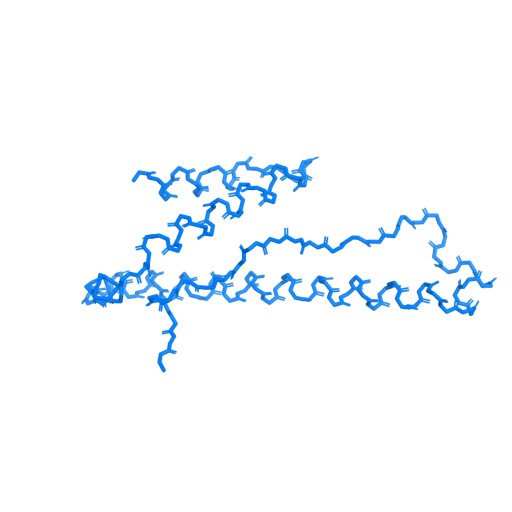1 GLN A CA 1
ATOM 611 C C . GLN A 1 81 ? -18.508 -7.013 14.900 1.00 91.06 81 GLN A C 1
ATOM 613 O O . GLN A 1 81 ? -19.556 -6.836 15.520 1.00 91.06 81 GLN A O 1
ATOM 618 N N . VAL A 1 82 ? -17.572 -7.875 15.317 1.00 91.19 82 VAL A N 1
ATOM 619 C CA . VAL A 1 82 ? -17.716 -8.706 16.527 1.00 91.19 82 VAL A CA 1
ATOM 620 C C . VAL A 1 82 ? -17.828 -7.838 17.782 1.00 91.19 82 VAL A C 1
ATOM 622 O O . VAL A 1 82 ? -18.717 -8.057 18.603 1.00 91.19 82 VAL A O 1
ATOM 625 N N . ARG A 1 83 ? -16.998 -6.796 17.917 1.00 88.56 83 ARG A N 1
ATOM 626 C CA . ARG A 1 83 ? -17.052 -5.866 19.063 1.00 88.56 83 ARG A CA 1
ATOM 627 C C . ARG A 1 83 ? -18.347 -5.048 19.123 1.00 88.56 83 ARG A C 1
ATOM 629 O O . ARG A 1 83 ? -18.732 -4.611 20.207 1.00 88.56 83 ARG A O 1
ATOM 636 N N . GLY A 1 84 ? -19.027 -4.862 17.992 1.00 87.88 84 GLY A N 1
ATOM 637 C CA . GLY A 1 84 ? -20.348 -4.234 17.924 1.00 87.88 84 GLY A CA 1
ATOM 638 C C . GLY A 1 84 ? -21.493 -5.118 18.438 1.00 87.88 84 GLY A C 1
ATOM 639 O O . GLY A 1 84 ? -22.566 -4.604 18.760 1.00 87.88 84 GLY A O 1
A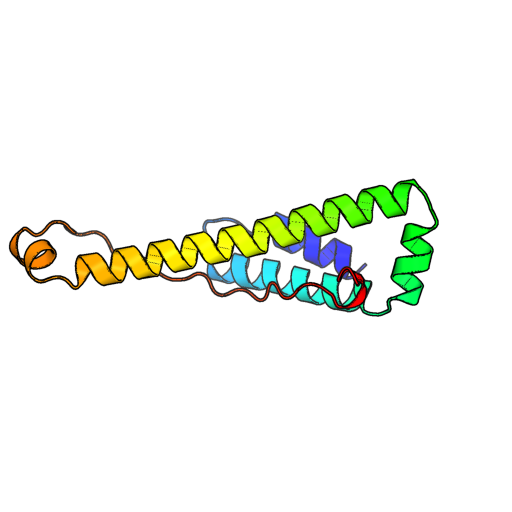TOM 640 N N . GLN A 1 85 ? -21.293 -6.435 18.557 1.00 91.81 85 GLN A N 1
ATOM 641 C CA . GLN A 1 85 ? -22.344 -7.360 18.982 1.00 91.81 85 GLN A CA 1
ATOM 642 C C . GLN A 1 85 ? -22.680 -7.204 20.472 1.00 91.81 85 GLN A C 1
ATOM 644 O O . GLN A 1 85 ? -21.808 -7.052 21.330 1.00 91.81 85 GLN A O 1
ATOM 649 N N . ARG A 1 86 ? -23.975 -7.302 20.804 1.00 88.81 86 ARG A N 1
ATOM 650 C CA . ARG A 1 86 ? -24.480 -7.141 22.183 1.00 88.81 86 ARG A CA 1
ATOM 651 C C . ARG A 1 86 ? -23.848 -8.135 23.157 1.00 88.81 86 ARG A C 1
ATOM 653 O O . ARG A 1 86 ? -23.499 -7.735 24.260 1.00 88.81 86 ARG A O 1
ATOM 660 N N . ALA A 1 87 ? -23.648 -9.384 22.732 1.00 91.00 87 ALA A N 1
ATOM 661 C CA . ALA A 1 87 ? -22.994 -10.410 23.542 1.00 91.00 87 ALA A CA 1
ATOM 662 C C . ALA A 1 87 ? -21.552 -10.014 23.903 1.00 91.00 87 ALA A C 1
ATOM 664 O O . ALA A 1 87 ? -21.205 -9.989 25.080 1.00 91.00 87 ALA A O 1
ATOM 665 N N . ALA A 1 88 ? -20.741 -9.606 22.920 1.00 85.38 88 ALA A N 1
ATOM 666 C CA 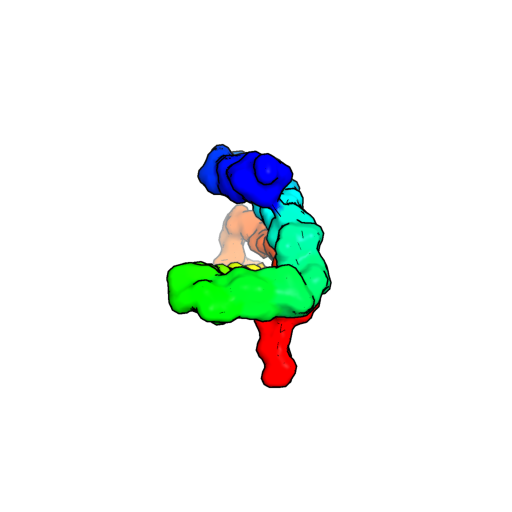. ALA A 1 88 ? -19.361 -9.177 23.157 1.00 85.38 88 ALA A CA 1
ATOM 667 C C . ALA A 1 88 ? -19.268 -7.978 24.117 1.00 85.38 88 ALA A C 1
ATOM 669 O O . ALA A 1 88 ? -18.352 -7.911 24.937 1.00 85.38 88 ALA A O 1
ATOM 670 N N . ARG A 1 89 ? -20.240 -7.058 24.053 1.00 84.94 89 ARG A N 1
ATOM 671 C CA . ARG A 1 89 ? -20.339 -5.915 24.971 1.00 84.94 89 ARG A CA 1
ATOM 672 C C . ARG A 1 89 ? -20.780 -6.314 26.377 1.00 84.94 89 ARG A C 1
ATOM 674 O O . ARG A 1 89 ? -20.197 -5.833 27.340 1.00 84.94 89 ARG A O 1
ATOM 681 N N . TRP A 1 90 ? -21.793 -7.170 26.506 1.00 91.75 90 TRP A N 1
ATOM 682 C CA . TRP A 1 90 ? -22.301 -7.615 27.808 1.00 91.75 90 TRP A CA 1
ATOM 683 C C . TRP A 1 90 ? -21.284 -8.449 28.578 1.00 91.75 90 TRP A C 1
ATOM 685 O O . TRP A 1 90 ? -21.136 -8.262 29.781 1.00 91.75 90 TRP A O 1
ATOM 695 N N . PHE A 1 91 ? -20.536 -9.302 27.881 1.00 91.19 91 PHE A N 1
ATOM 696 C CA . PHE A 1 91 ? -19.468 -10.098 28.482 1.00 91.19 91 PHE A CA 1
ATOM 697 C C . PHE A 1 91 ? -18.119 -9.363 28.554 1.00 91.19 91 PHE A C 1
ATOM 699 O O . PHE A 1 91 ? -17.130 -9.973 28.945 1.00 91.19 91 PHE A O 1
ATOM 706 N N . TRP A 1 92 ? -18.052 -8.076 28.179 1.00 84.12 92 TRP A N 1
ATOM 707 C CA . TRP A 1 92 ? -16.817 -7.274 28.187 1.00 84.12 92 TRP A CA 1
ATOM 708 C C . TRP A 1 92 ? -15.626 -7.940 27.468 1.00 84.12 92 TRP A C 1
ATOM 710 O O . TRP A 1 92 ? -14.470 -7.718 27.825 1.00 84.12 92 TRP A O 1
ATOM 720 N N . LEU A 1 93 ? -15.888 -8.718 26.409 1.00 89.00 93 LEU A N 1
ATOM 721 C CA . LEU A 1 93 ? -14.870 -9.547 25.740 1.00 89.00 93 LEU A CA 1
ATOM 722 C C . LEU A 1 93 ? -13.750 -8.729 25.083 1.00 89.00 93 LEU A C 1
ATOM 724 O O . LEU A 1 93 ? -12.664 -9.241 24.844 1.00 89.00 93 LEU A O 1
ATOM 728 N N . ALA A 1 94 ? -14.005 -7.454 24.793 1.00 79.69 94 ALA A N 1
ATOM 729 C CA . ALA A 1 94 ? -13.019 -6.551 24.210 1.00 79.69 94 ALA A CA 1
ATOM 730 C C . ALA A 1 94 ? -12.085 -5.883 25.240 1.00 79.69 94 ALA A C 1
ATOM 732 O O . ALA A 1 94 ? -11.131 -5.210 24.846 1.00 79.69 94 ALA A O 1
ATOM 733 N N . GLY A 1 95 ? -12.366 -6.022 26.540 1.00 86.06 95 GLY A N 1
ATOM 734 C CA . GLY A 1 95 ? -11.577 -5.412 27.609 1.00 86.06 95 GLY A CA 1
ATOM 735 C C . GLY A 1 95 ? -11.326 -3.910 27.404 1.00 86.06 95 GLY A C 1
ATOM 736 O O . GLY A 1 95 ? -12.248 -3.145 27.118 1.00 86.06 95 GLY A O 1
ATOM 737 N N . ARG A 1 96 ? -10.059 -3.495 27.559 1.00 83.62 96 ARG A N 1
ATOM 738 C CA . ARG A 1 96 ? -9.580 -2.104 27.395 1.00 83.62 96 ARG A CA 1
ATOM 739 C C . ARG A 1 96 ? -8.858 -1.851 26.068 1.00 83.62 96 ARG A C 1
ATOM 741 O O . ARG A 1 96 ? -8.264 -0.793 25.888 1.00 83.62 96 ARG A O 1
ATOM 748 N N . THR A 1 97 ? -8.871 -2.813 25.151 1.00 84.88 97 THR A N 1
ATOM 749 C CA . THR A 1 97 ? -8.100 -2.717 23.910 1.00 84.88 97 THR A CA 1
ATOM 750 C C . THR A 1 97 ? -8.701 -1.656 22.991 1.00 84.88 97 THR A C 1
ATOM 752 O O . THR A 1 97 ? -9.913 -1.661 22.737 1.00 84.88 97 THR A O 1
ATOM 755 N N . ALA A 1 98 ? -7.864 -0.759 22.462 1.00 83.44 98 ALA A N 1
ATOM 756 C CA . ALA A 1 98 ? -8.277 0.231 21.469 1.00 83.44 98 ALA A CA 1
ATOM 757 C C . ALA A 1 98 ? -8.926 -0.448 20.249 1.00 83.44 98 ALA A C 1
ATOM 759 O O . ALA A 1 98 ? -8.699 -1.630 19.974 1.00 83.44 98 ALA A O 1
ATOM 760 N N . LEU A 1 99 ? -9.809 0.261 19.549 1.00 82.44 99 LEU A N 1
ATOM 761 C CA . LEU A 1 99 ? -10.360 -0.253 18.296 1.00 82.44 99 LEU A CA 1
ATOM 762 C C . LEU A 1 99 ? -9.241 -0.300 17.249 1.00 82.44 99 LEU A C 1
ATOM 764 O O . LEU A 1 99 ? -8.523 0.688 17.111 1.00 82.44 99 LEU A O 1
ATOM 768 N N . PRO A 1 100 ? -9.084 -1.419 16.522 1.00 82.62 100 PRO A N 1
ATOM 769 C CA . PRO A 1 100 ? -8.091 -1.487 15.465 1.00 82.62 100 PRO A CA 1
ATOM 770 C C . PRO A 1 100 ? -8.476 -0.521 14.339 1.00 82.62 100 PRO A C 1
ATOM 772 O O . PRO A 1 100 ? -9.670 -0.291 14.101 1.00 82.62 100 PRO A O 1
ATOM 775 N N . ASN A 1 101 ? -7.473 0.033 13.663 1.00 78.88 101 ASN A N 1
ATOM 776 C CA . ASN A 1 101 ? -7.626 0.954 12.539 1.00 78.88 101 ASN A CA 1
ATOM 777 C C . ASN A 1 101 ? -7.228 0.271 11.233 1.00 78.88 101 ASN A C 1
ATOM 779 O O . ASN A 1 101 ? -6.371 -0.608 11.231 1.00 78.88 101 ASN A O 1
ATOM 783 N N . SER A 1 102 ? -7.907 0.633 10.144 1.00 79.81 102 SER A N 1
ATOM 784 C CA . SER A 1 102 ? -7.525 0.200 8.801 1.00 79.81 102 SER A CA 1
ATOM 785 C C . SER A 1 102 ? -6.232 0.888 8.381 1.00 79.81 102 SER A C 1
ATOM 787 O O . SER A 1 102 ? -5.958 2.004 8.821 1.00 79.81 102 SER A O 1
ATOM 789 N N . TRP A 1 103 ? -5.470 0.221 7.519 1.00 74.56 103 TRP A N 1
ATOM 790 C CA . TRP A 1 103 ? -4.297 0.799 6.874 1.00 74.56 103 TRP A CA 1
ATOM 791 C C . TRP A 1 103 ? -4.690 1.295 5.482 1.00 74.56 103 TRP A C 1
ATOM 793 O O . TRP A 1 103 ? -5.194 0.519 4.657 1.00 74.56 103 TRP A O 1
ATOM 803 N N . GLU A 1 104 ? -4.499 2.591 5.248 1.00 67.25 104 GLU A N 1
ATOM 804 C CA . GLU A 1 104 ? -4.737 3.249 3.966 1.00 67.25 104 GLU A CA 1
ATOM 805 C C . GLU A 1 104 ? -3.384 3.583 3.336 1.00 67.25 104 GLU A C 1
ATOM 807 O O . GLU A 1 104 ? -2.551 4.264 3.928 1.00 67.25 104 GLU A O 1
ATOM 812 N N . MET A 1 105 ? -3.158 3.022 2.154 1.00 68.56 105 MET A N 1
ATOM 813 C CA . MET A 1 105 ? -1.967 3.196 1.335 1.00 68.56 105 MET A CA 1
ATOM 814 C C . MET A 1 105 ? -2.377 2.957 -0.113 1.00 68.56 105 MET A C 1
ATOM 816 O O . MET A 1 105 ? -3.188 2.056 -0.359 1.00 68.56 105 MET A O 1
ATOM 820 N N . ASP A 1 106 ? -1.848 3.762 -1.033 1.00 65.25 106 ASP A N 1
ATOM 821 C CA . ASP A 1 106 ? -1.989 3.501 -2.463 1.00 65.25 106 ASP A CA 1
ATOM 822 C C . ASP A 1 106 ? -1.032 2.371 -2.854 1.00 65.25 106 ASP A C 1
ATOM 824 O O . ASP A 1 106 ? 0.182 2.460 -2.655 1.00 65.25 106 ASP A O 1
ATOM 828 N N . ASP A 1 107 ? -1.604 1.275 -3.335 1.00 62.94 107 ASP A N 1
ATOM 829 C CA . ASP A 1 107 ? -0.919 0.058 -3.763 1.00 62.94 107 ASP A CA 1
ATOM 830 C C . ASP A 1 107 ? -1.345 -0.357 -5.177 1.00 62.94 107 ASP A C 1
ATOM 832 O O . ASP A 1 107 ? -1.236 -1.528 -5.545 1.00 62.94 107 ASP A O 1
ATOM 836 N N . THR A 1 108 ? -1.860 0.593 -5.964 1.00 71.50 108 THR A N 1
ATOM 837 C CA . THR A 1 108 ? -2.292 0.328 -7.336 1.00 71.50 108 THR A CA 1
ATOM 838 C C . THR A 1 108 ? -1.104 -0.187 -8.157 1.00 71.50 108 THR A C 1
ATOM 840 O O . THR A 1 108 ? -0.061 0.459 -8.179 1.00 71.50 108 THR A O 1
ATOM 843 N N . PRO A 1 109 ? -1.214 -1.354 -8.820 1.00 70.75 109 PRO A N 1
ATOM 844 C CA . PRO A 1 109 ? -0.112 -1.872 -9.610 1.00 70.75 109 PRO A CA 1
ATOM 845 C C . PRO A 1 109 ? 0.106 -1.013 -10.867 1.00 70.75 109 PRO A C 1
ATOM 847 O O . PRO A 1 109 ? -0.872 -0.628 -11.526 1.00 70.75 109 PRO A O 1
ATOM 850 N N . PRO A 1 110 ? 1.368 -0.791 -11.271 1.00 73.44 110 PRO A N 1
ATOM 851 C CA . PRO A 1 110 ? 1.683 -0.031 -12.470 1.00 73.44 110 PRO A CA 1
ATOM 852 C C . PRO A 1 110 ? 1.106 -0.688 -13.717 1.00 73.44 110 PRO A C 1
ATOM 854 O O . PRO A 1 110 ? 1.158 -1.909 -13.913 1.00 73.44 110 PRO A O 1
ATOM 857 N N . ARG A 1 111 ? 0.596 0.151 -14.620 1.00 72.62 111 ARG A N 1
ATOM 858 C CA . ARG A 1 111 ? -0.058 -0.287 -15.863 1.00 72.62 111 ARG A CA 1
ATOM 859 C C . ARG A 1 111 ? 0.861 -1.129 -16.748 1.00 72.62 111 ARG A C 1
ATOM 861 O O . ARG A 1 111 ? 0.374 -2.057 -17.388 1.00 72.62 111 ARG A O 1
ATOM 868 N N . GLY A 1 112 ? 2.164 -0.843 -16.756 1.00 71.88 112 GLY A N 1
ATOM 869 C CA . GLY A 1 112 ? 3.153 -1.599 -17.524 1.00 71.88 112 GLY A CA 1
ATOM 870 C C . GLY A 1 112 ? 3.445 -3.005 -16.985 1.00 71.88 112 GLY A C 1
ATOM 871 O O . GLY A 1 112 ? 3.897 -3.848 -17.755 1.00 71.88 112 GLY A O 1
ATOM 872 N N . LEU A 1 113 ? 3.163 -3.291 -15.704 1.00 68.00 113 LEU A N 1
ATOM 873 C CA . LEU A 1 113 ? 3.351 -4.627 -15.109 1.00 68.00 113 LEU A CA 1
ATOM 874 C C . LEU A 1 113 ? 2.115 -5.526 -15.201 1.00 68.00 113 LEU A C 1
ATOM 876 O O . LEU A 1 113 ? 2.223 -6.728 -14.963 1.00 68.00 113 LEU A O 1
ATOM 880 N N . SER A 1 114 ? 0.941 -4.972 -15.515 1.00 61.00 114 SER A N 1
ATOM 881 C CA . SER A 1 114 ? -0.292 -5.760 -15.535 1.00 61.00 114 SER A CA 1
ATOM 882 C C . SER A 1 114 ? -0.190 -6.893 -16.565 1.00 61.00 114 SER A C 1
ATOM 884 O O . SER A 1 114 ? 0.062 -6.619 -17.743 1.00 61.00 114 SER A O 1
ATOM 886 N N . PRO A 1 115 ? -0.400 -8.164 -16.167 1.00 51.47 115 PRO A N 1
ATOM 887 C CA . PRO A 1 115 ? -0.462 -9.249 -17.129 1.00 51.47 115 PRO A CA 1
ATOM 888 C C . PRO A 1 115 ? -1.679 -9.013 -18.027 1.00 51.47 115 PRO A C 1
ATOM 890 O O . PRO A 1 115 ? -2.781 -8.759 -17.536 1.00 51.47 115 PRO A O 1
ATOM 893 N N . ARG A 1 116 ? -1.461 -9.055 -19.342 1.00 41.44 116 ARG A N 1
ATOM 894 C CA . ARG A 1 116 ? -2.553 -9.178 -20.311 1.00 41.44 116 ARG A CA 1
ATOM 895 C C . ARG A 1 116 ? -3.268 -10.512 -20.155 1.00 41.44 116 ARG A C 1
ATOM 897 O O . ARG A 1 116 ? -2.566 -11.521 -19.920 1.00 41.44 116 ARG A O 1
#

Secondary structure (DSSP, 8-state):
-HHHHHHHHHHH--TT-HHHHHHHHHHHHHHHHHHT--HHHHHHHHHSHHHHHHHHHHHHHHHHHHHHHHHHHHHHHHHHHHHHSHHHHHTTTTTTPPPP-------PPPGGG---